Protein AF-A0A1X0XSH4-F1 (afdb_monomer_lite)

Foldseek 3Di:
DQPPDLVLLVVLVVQLVVLVVQLVVCVVVVVPVSNVVSVVVSVQSVLLNVLPQVLLNLLLVLLVVLLVVVVVVNPVSSLVSLVVSLVSLCSSLVSKDPLSVVLSVVLNVLSVVLNVCVPVPVVCNNVSSVVSSVSSSCCNVCVCVSCVPIRD

Structure (mmCIF, N/CA/C/O backbone):
data_AF-A0A1X0XSH4-F1
#
_entry.id   AF-A0A1X0XSH4-F1
#
loop_
_atom_site.group_PDB
_atom_site.id
_atom_site.type_symbol
_atom_site.label_atom_id
_atom_site.label_alt_id
_atom_site.label_comp_id
_atom_site.label_asym_id
_atom_site.label_entity_id
_atom_site.label_seq_id
_atom_site.pdbx_PDB_ins_code
_atom_site.Cartn_x
_atom_site.Cartn_y
_atom_site.Cartn_z
_atom_site.occupancy
_atom_site.B_iso_or_equiv
_atom_site.auth_seq_id
_atom_site.auth_comp_id
_atom_site.auth_asym_id
_atom_site.auth_atom_id
_atom_site.pdbx_PDB_model_num
ATOM 1 N N . MET A 1 1 ? -0.304 -17.503 -11.866 1.00 37.56 1 MET A N 1
ATOM 2 C CA . MET A 1 1 ? -1.182 -16.325 -11.721 1.00 37.56 1 MET A CA 1
ATOM 3 C C . MET A 1 1 ? -0.844 -15.682 -10.392 1.00 37.56 1 MET A C 1
ATOM 5 O O . MET A 1 1 ? -0.938 -16.365 -9.380 1.00 37.56 1 MET A O 1
ATOM 9 N N . GLU A 1 2 ? -0.364 -14.438 -10.384 1.00 45.72 2 GLU A N 1
ATOM 10 C CA . GLU A 1 2 ? -0.292 -13.669 -9.136 1.00 45.72 2 GLU A CA 1
ATOM 11 C C . G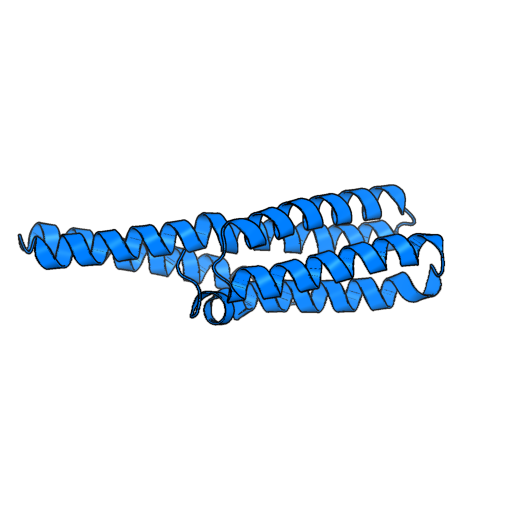LU A 1 2 ? -1.714 -13.558 -8.575 1.00 45.72 2 GLU A C 1
ATOM 13 O O . GLU A 1 2 ? -2.638 -13.209 -9.306 1.00 45.72 2 GLU A O 1
ATOM 18 N N . ASN A 1 3 ? -1.915 -13.917 -7.306 1.00 46.19 3 ASN A N 1
ATOM 19 C CA . ASN A 1 3 ? -3.219 -13.808 -6.655 1.00 46.19 3 ASN A CA 1
ATOM 20 C C . ASN A 1 3 ? -3.609 -12.327 -6.560 1.00 46.19 3 ASN A C 1
ATOM 22 O O . ASN A 1 3 ? -3.256 -11.667 -5.585 1.00 46.19 3 ASN A O 1
ATOM 26 N N . SER A 1 4 ? -4.352 -11.805 -7.539 1.00 56.12 4 SER A N 1
ATOM 27 C CA . SER A 1 4 ? -4.982 -10.466 -7.558 1.00 56.12 4 SER A CA 1
ATOM 28 C C . SER A 1 4 ? -6.120 -10.317 -6.542 1.00 56.12 4 SER A C 1
ATOM 30 O O . SER A 1 4 ? -7.068 -9.566 -6.740 1.00 56.12 4 SER A O 1
ATOM 32 N N . ASP A 1 5 ? -6.048 -11.081 -5.464 1.00 71.38 5 ASP A N 1
ATOM 33 C CA . ASP A 1 5 ? -7.034 -11.125 -4.413 1.00 71.38 5 ASP A CA 1
ATOM 34 C C . ASP A 1 5 ? -6.808 -9.943 -3.450 1.00 71.38 5 ASP A C 1
ATOM 36 O O . ASP A 1 5 ? -5.679 -9.677 -3.021 1.00 71.38 5 ASP A O 1
ATOM 40 N N . PHE A 1 6 ? -7.890 -9.232 -3.128 1.00 83.06 6 PHE A N 1
ATOM 41 C CA . PHE A 1 6 ? -7.938 -8.130 -2.164 1.00 83.06 6 PHE A CA 1
ATOM 42 C C . PHE A 1 6 ? -8.360 -8.596 -0.756 1.00 83.06 6 PHE A C 1
ATOM 44 O O . PHE A 1 6 ? -8.854 -7.796 0.038 1.00 83.06 6 PHE A O 1
ATOM 51 N N . ARG A 1 7 ? -8.169 -9.880 -0.421 1.00 85.56 7 ARG A N 1
ATOM 52 C CA . ARG A 1 7 ? -8.468 -10.500 0.885 1.00 85.56 7 ARG A CA 1
ATOM 53 C C . ARG A 1 7 ? -7.942 -9.662 2.037 1.00 85.56 7 ARG A C 1
ATOM 55 O O . ARG A 1 7 ? -8.704 -9.343 2.932 1.00 85.56 7 ARG A O 1
ATOM 62 N N . TYR A 1 8 ? -6.700 -9.189 1.947 1.00 84.88 8 TYR A N 1
ATOM 63 C CA . TYR A 1 8 ? -6.101 -8.335 2.976 1.00 84.88 8 TYR A CA 1
ATOM 64 C C . TYR A 1 8 ? -6.911 -7.050 3.247 1.00 84.88 8 TYR A C 1
ATOM 66 O O . TYR A 1 8 ? -6.972 -6.586 4.384 1.00 84.88 8 TYR A O 1
ATOM 74 N N . LEU A 1 9 ? -7.548 -6.470 2.221 1.00 88.06 9 LEU A N 1
ATOM 75 C CA . LEU A 1 9 ? -8.375 -5.270 2.351 1.00 88.06 9 LEU A CA 1
ATOM 76 C C . LEU A 1 9 ? -9.736 -5.612 2.964 1.00 88.06 9 LEU A C 1
ATOM 78 O O . LEU A 1 9 ? -10.222 -4.880 3.826 1.00 88.06 9 LEU A O 1
ATOM 82 N N . LYS A 1 10 ? -10.320 -6.747 2.561 1.00 88.81 10 LYS A N 1
ATOM 83 C CA . LYS A 1 10 ? -11.543 -7.281 3.170 1.00 88.81 10 LYS A CA 1
ATOM 84 C C . LYS A 1 10 ? -11.325 -7.579 4.656 1.00 88.81 10 LYS A C 1
ATOM 86 O O . LYS A 1 10 ? -12.104 -7.110 5.478 1.00 88.81 10 LYS A O 1
ATOM 91 N N . ASP A 1 11 ? -10.226 -8.240 5.002 1.00 89.50 11 ASP A N 1
ATOM 92 C CA . ASP A 1 11 ? -9.851 -8.562 6.380 1.00 89.50 11 ASP A CA 1
ATOM 93 C C . ASP A 1 11 ? -9.608 -7.285 7.205 1.00 89.50 11 ASP A C 1
ATOM 95 O O . ASP A 1 11 ? -10.013 -7.182 8.365 1.00 89.50 11 ASP A O 1
ATOM 99 N N . ALA A 1 12 ? -8.960 -6.264 6.628 1.00 88.44 12 ALA A N 1
ATOM 100 C CA . ALA A 1 12 ? -8.796 -4.963 7.277 1.00 88.44 12 ALA A CA 1
ATOM 101 C C . ALA A 1 12 ? -10.150 -4.288 7.563 1.00 88.44 12 ALA A C 1
ATOM 103 O O . ALA A 1 12 ? -10.381 -3.830 8.683 1.00 88.44 12 ALA A O 1
ATOM 104 N N . HIS A 1 13 ? -11.065 -4.289 6.591 1.00 91.62 13 HIS A N 1
ATOM 105 C CA . HIS A 1 13 ? -12.416 -3.755 6.754 1.00 91.62 13 HIS A CA 1
ATOM 106 C C . HIS A 1 13 ? -13.233 -4.527 7.806 1.00 91.62 13 HIS A C 1
ATOM 108 O O . HIS A 1 13 ? -13.857 -3.920 8.678 1.00 91.62 13 HIS A O 1
ATOM 114 N N . GLU A 1 14 ? -13.207 -5.861 7.777 1.00 93.00 14 GLU A N 1
ATOM 115 C CA . GLU A 1 14 ? -13.907 -6.706 8.755 1.00 93.00 14 GLU A CA 1
ATOM 116 C C . GLU A 1 14 ? -13.411 -6.462 10.184 1.00 93.00 14 GLU A C 1
ATOM 118 O O . GLU A 1 14 ? -14.212 -6.411 11.116 1.00 93.00 14 GLU A O 1
ATOM 123 N N . ARG A 1 15 ? -12.110 -6.215 10.368 1.00 90.12 15 ARG A N 1
ATOM 124 C CA . ARG A 1 15 ? -11.543 -5.869 11.680 1.00 90.12 15 ARG A CA 1
ATOM 125 C C . ARG A 1 15 ? -11.992 -4.507 12.186 1.00 90.12 15 ARG A C 1
ATOM 127 O O . ARG A 1 15 ? -12.299 -4.381 13.368 1.00 90.12 15 ARG A O 1
ATOM 134 N N . VAL A 1 16 ? -12.062 -3.504 11.309 1.00 92.94 16 VAL A N 1
ATOM 135 C CA . VAL A 1 16 ? -12.628 -2.192 11.658 1.00 92.94 16 VAL A CA 1
ATOM 136 C C . VAL A 1 16 ? -14.079 -2.349 12.114 1.00 92.94 16 VAL A C 1
ATOM 138 O O . VAL A 1 16 ? -14.449 -1.851 13.177 1.00 92.94 16 VAL A O 1
ATOM 141 N N . ARG A 1 17 ? -14.885 -3.099 11.352 1.00 93.88 17 ARG A N 1
ATOM 142 C CA . ARG A 1 17 ? -16.280 -3.382 11.701 1.00 93.88 17 ARG A CA 1
ATOM 143 C C . ARG A 1 17 ? -16.397 -4.099 13.048 1.00 93.88 17 ARG A C 1
ATOM 145 O O . ARG A 1 17 ? -17.208 -3.695 13.873 1.00 93.88 17 ARG A O 1
ATOM 152 N N . ALA A 1 18 ? -15.572 -5.114 13.294 1.00 93.31 18 ALA A N 1
ATOM 153 C CA . ALA A 1 18 ? -15.592 -5.867 14.545 1.00 93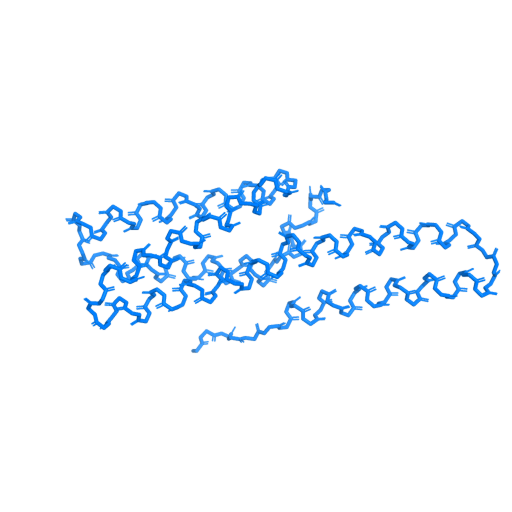.31 18 ALA A CA 1
ATOM 154 C C . ALA A 1 18 ? -15.262 -4.995 15.771 1.00 93.31 18 ALA A C 1
ATOM 156 O O . ALA A 1 18 ? -15.873 -5.168 16.824 1.00 93.31 18 ALA A O 1
ATOM 157 N N . GLU A 1 19 ? -14.323 -4.047 15.662 1.00 92.44 19 GLU A N 1
ATOM 158 C CA . GLU A 1 19 ? -14.038 -3.104 16.756 1.00 92.44 19 GLU A CA 1
ATOM 159 C C . GLU A 1 19 ? -15.177 -2.090 16.955 1.00 92.44 19 GLU A C 1
ATOM 161 O O . GLU A 1 19 ? -15.529 -1.790 18.096 1.00 92.44 19 GLU A O 1
ATOM 166 N N . LEU A 1 20 ? -15.828 -1.638 15.878 1.00 93.94 20 LEU A N 1
ATOM 167 C CA . LEU A 1 20 ? -17.000 -0.764 15.975 1.00 93.94 20 LEU A CA 1
ATOM 168 C C . LEU A 1 20 ? -18.188 -1.463 16.657 1.00 93.94 20 LEU A C 1
ATOM 170 O O . LEU A 1 20 ? -18.851 -0.869 17.506 1.00 93.94 20 LEU A O 1
ATOM 174 N N . GLU A 1 21 ? -18.429 -2.737 16.348 1.00 95.25 21 GLU A N 1
ATOM 175 C CA . GLU A 1 21 ? -19.456 -3.538 17.024 1.00 95.25 21 GLU A CA 1
ATOM 176 C C . GLU A 1 21 ? -19.163 -3.678 18.530 1.00 95.25 21 GLU A C 1
ATOM 178 O O . GLU A 1 21 ? -20.088 -3.656 19.343 1.00 95.25 21 GLU A O 1
ATOM 183 N N . LYS A 1 22 ? -17.886 -3.750 18.937 1.00 94.50 22 LYS A N 1
ATOM 184 C CA . LYS A 1 22 ? -17.505 -3.727 20.363 1.00 94.50 22 LYS A CA 1
ATOM 185 C C . LYS A 1 22 ? -17.812 -2.383 21.019 1.00 94.50 22 LYS A C 1
ATOM 187 O O . LYS A 1 22 ? -18.267 -2.376 22.158 1.00 94.50 22 LYS A O 1
ATOM 192 N N . VAL A 1 23 ? -17.604 -1.265 20.315 1.00 94.44 23 VAL A N 1
ATOM 193 C CA . VAL A 1 23 ? -18.003 0.068 20.806 1.00 94.44 23 VAL A CA 1
ATOM 194 C C . VAL A 1 23 ? -19.508 0.110 21.052 1.00 94.44 23 VAL A C 1
ATOM 196 O O . VAL A 1 23 ? -19.935 0.529 22.123 1.00 94.44 23 VAL A O 1
ATOM 199 N N . GLN A 1 24 ? -20.307 -0.355 20.090 1.00 94.69 24 GLN A N 1
ATOM 200 C CA . GLN A 1 24 ? -21.768 -0.354 20.200 1.00 94.69 24 GLN A CA 1
ATOM 201 C C . GLN A 1 24 ? -22.260 -1.186 21.388 1.00 94.69 24 GLN A C 1
ATOM 203 O O . GLN A 1 24 ? -23.101 -0.710 22.146 1.00 94.69 24 GLN A O 1
ATOM 208 N N . ARG A 1 25 ? -21.707 -2.391 21.585 1.00 95.94 25 ARG A N 1
ATOM 209 C CA . ARG A 1 25 ? -22.052 -3.245 22.734 1.00 95.94 25 ARG A CA 1
ATOM 210 C C . ARG A 1 25 ? -21.668 -2.594 24.060 1.00 95.94 25 ARG A C 1
ATOM 212 O O . ARG A 1 25 ? -22.515 -2.467 24.930 1.00 95.94 25 ARG A O 1
ATOM 219 N N . ALA A 1 26 ? -20.444 -2.081 24.176 1.00 94.94 26 ALA A N 1
ATOM 220 C CA . ALA A 1 26 ? -19.994 -1.425 25.403 1.00 94.94 26 ALA A CA 1
ATOM 221 C C . ALA A 1 26 ? -20.832 -0.183 25.760 1.00 94.94 26 ALA A C 1
ATOM 223 O O . ALA A 1 26 ? -21.090 0.071 26.932 1.00 94.94 26 ALA A O 1
ATOM 224 N N . LEU A 1 27 ? -21.292 0.580 24.761 1.00 93.69 27 LEU A N 1
ATOM 225 C CA . LEU A 1 27 ? -22.218 1.694 24.982 1.00 93.69 27 LEU A CA 1
ATOM 226 C C . LEU A 1 27 ? -23.606 1.217 25.431 1.00 93.69 27 LEU A C 1
ATOM 228 O O . LEU A 1 27 ? -24.188 1.839 26.317 1.00 93.69 27 LEU A O 1
ATOM 232 N N . ALA A 1 28 ? -24.123 0.132 24.845 1.00 96.06 28 ALA A N 1
ATOM 233 C CA . ALA A 1 28 ? -25.397 -0.467 25.252 1.00 96.06 28 ALA A CA 1
ATOM 234 C C . ALA A 1 28 ? -25.351 -0.978 26.702 1.00 96.06 28 ALA A C 1
ATOM 236 O O . ALA A 1 28 ? -26.303 -0.777 27.452 1.00 96.06 28 ALA A O 1
ATOM 237 N N . ASP A 1 29 ? -24.210 -1.535 27.110 1.00 96.50 29 ASP A N 1
ATOM 238 C CA . ASP A 1 29 ? -23.953 -2.026 28.468 1.00 96.50 29 ASP A CA 1
ATOM 239 C C . ASP A 1 29 ? -23.580 -0.901 29.457 1.00 96.50 29 ASP A C 1
ATOM 241 O O . ASP A 1 29 ? -23.299 -1.162 30.624 1.00 96.50 29 ASP A O 1
ATOM 245 N N . GLN A 1 30 ? -23.551 0.360 29.001 1.00 95.44 30 GLN A N 1
ATOM 246 C CA . GLN A 1 30 ? -23.112 1.542 29.760 1.00 95.44 30 GLN A CA 1
ATOM 247 C C . GLN A 1 30 ? -21.669 1.455 30.308 1.00 95.44 30 GLN A C 1
ATOM 249 O O . GLN A 1 30 ? -21.248 2.286 31.121 1.00 95.44 30 GLN A O 1
ATOM 254 N N . ASP A 1 31 ? -20.856 0.517 29.809 1.00 96.62 31 ASP A N 1
ATOM 255 C CA . ASP A 1 31 ? -19.438 0.391 30.142 1.00 96.62 31 ASP A CA 1
ATOM 256 C C . ASP A 1 31 ? -18.608 1.410 29.348 1.00 96.62 31 ASP A C 1
ATOM 258 O O . ASP A 1 31 ? -18.057 1.168 28.267 1.00 96.62 31 ASP A O 1
ATOM 262 N N . THR A 1 32 ? -18.497 2.602 29.929 1.00 93.81 32 THR A N 1
ATOM 263 C CA . THR A 1 32 ? -17.777 3.729 29.328 1.00 93.81 32 THR A CA 1
ATOM 264 C C . THR A 1 32 ? -16.276 3.450 29.170 1.00 93.81 32 THR A C 1
ATOM 266 O O . THR A 1 32 ? -15.644 3.976 28.246 1.00 93.81 32 THR A O 1
ATOM 269 N N . ALA A 1 33 ? -15.677 2.636 30.044 1.00 95.00 33 ALA A N 1
ATOM 270 C CA . ALA A 1 33 ? -14.254 2.315 29.973 1.00 95.00 33 ALA A CA 1
ATOM 271 C C . ALA A 1 33 ? -13.969 1.390 28.783 1.00 95.00 33 ALA A C 1
ATOM 273 O O . ALA A 1 33 ? -13.087 1.688 27.967 1.00 95.00 33 ALA A O 1
ATOM 274 N N . ALA A 1 34 ? -14.768 0.331 28.628 1.00 92.75 34 ALA A N 1
ATOM 275 C CA . ALA A 1 34 ? -14.692 -0.561 27.478 1.00 92.75 34 ALA A CA 1
ATOM 276 C C . ALA A 1 34 ? -15.002 0.177 26.167 1.00 92.75 34 ALA A C 1
ATOM 278 O O . ALA A 1 34 ? -14.264 0.017 25.190 1.00 92.75 34 ALA A O 1
ATOM 279 N N . ALA A 1 35 ? -16.012 1.056 26.154 1.00 93.50 35 ALA A N 1
ATOM 280 C CA . ALA A 1 35 ? -16.367 1.846 24.976 1.00 93.50 35 ALA A CA 1
ATOM 281 C C . ALA A 1 35 ? -15.211 2.751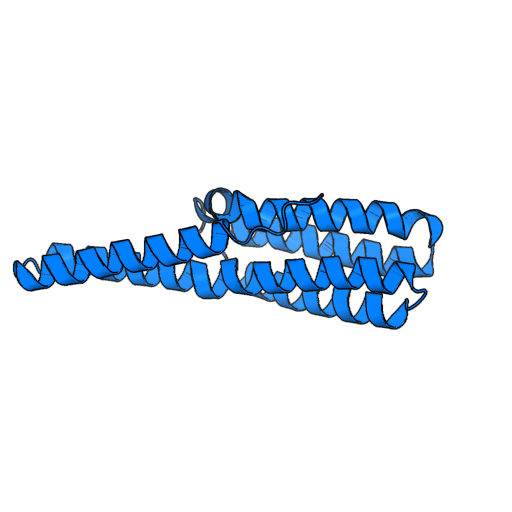 24.519 1.00 93.50 35 ALA A C 1
ATOM 283 O O . ALA A 1 35 ? -14.871 2.780 23.334 1.00 93.50 35 ALA A O 1
ATOM 284 N N . ARG A 1 36 ? -14.540 3.445 25.451 1.00 93.81 36 ARG A N 1
ATOM 285 C CA . ARG A 1 36 ? -13.365 4.283 25.141 1.00 93.81 36 ARG A CA 1
ATOM 286 C C . ARG A 1 36 ? -12.197 3.461 24.598 1.00 93.81 36 ARG A C 1
ATOM 288 O O . ARG A 1 36 ? -11.558 3.878 23.631 1.00 93.81 36 ARG A O 1
ATOM 295 N N . ALA A 1 37 ? -11.923 2.300 25.193 1.00 93.44 37 ALA A N 1
ATOM 296 C CA . ALA A 1 37 ? -10.855 1.414 24.739 1.00 93.44 37 ALA A CA 1
ATOM 297 C C . ALA A 1 37 ? -11.129 0.858 23.329 1.00 93.44 37 ALA A C 1
ATOM 299 O O . ALA A 1 37 ? -10.241 0.888 22.473 1.00 93.44 37 ALA A O 1
ATOM 300 N N . ALA A 1 38 ? -12.357 0.405 23.064 1.00 92.56 38 ALA A N 1
ATOM 301 C CA . ALA A 1 38 ? -12.779 -0.079 21.750 1.00 92.56 38 ALA A CA 1
ATOM 302 C C . ALA A 1 38 ? -12.773 1.042 20.697 1.00 92.56 38 ALA A C 1
ATOM 304 O O . ALA A 1 38 ? -12.332 0.830 19.567 1.00 92.56 38 ALA A O 1
ATOM 305 N N . LEU A 1 39 ? -13.170 2.265 21.066 1.00 93.94 39 LEU A N 1
ATOM 306 C CA . LEU A 1 39 ? -13.140 3.414 20.161 1.00 93.94 39 LEU A CA 1
ATOM 307 C C . LEU A 1 39 ? -11.706 3.781 19.774 1.00 93.94 39 LEU A C 1
ATOM 309 O O . LEU A 1 39 ? -11.435 4.047 18.604 1.00 93.94 39 LEU A O 1
ATOM 313 N N . LYS A 1 40 ? -10.770 3.752 20.731 1.00 93.88 40 LYS A N 1
ATOM 314 C CA . LYS A 1 40 ? -9.346 3.963 20.446 1.00 93.88 40 LYS A CA 1
ATOM 315 C C . LYS A 1 40 ? -8.829 2.938 19.431 1.00 93.88 40 LYS A C 1
ATOM 317 O O . LYS A 1 40 ? -8.270 3.338 18.415 1.00 93.88 40 LYS A O 1
ATOM 322 N N . LYS A 1 41 ? -9.093 1.646 19.652 1.00 92.12 41 LYS A N 1
ATOM 323 C CA . LYS A 1 41 ? -8.712 0.576 18.711 1.00 92.12 41 LYS A CA 1
ATOM 324 C C . LYS A 1 41 ? -9.362 0.750 17.341 1.00 92.12 41 LYS A C 1
ATOM 326 O O . LYS A 1 41 ? -8.699 0.586 16.325 1.00 92.12 41 LYS A O 1
ATOM 331 N N . THR A 1 42 ? -10.638 1.129 17.302 1.00 93.56 42 THR A N 1
ATOM 332 C CA . THR A 1 42 ? -11.360 1.408 16.051 1.00 93.56 42 THR A CA 1
ATOM 333 C C . THR A 1 42 ? -10.665 2.515 15.257 1.00 93.56 42 THR A C 1
ATOM 335 O O . THR A 1 42 ? -10.438 2.353 14.061 1.00 93.56 42 THR A O 1
ATOM 338 N N . ARG A 1 43 ? -10.257 3.609 15.918 1.00 93.12 43 ARG A N 1
ATOM 339 C CA . ARG A 1 43 ? -9.509 4.709 15.282 1.00 93.12 43 ARG A CA 1
ATOM 340 C C . ARG A 1 43 ? -8.157 4.249 14.737 1.00 93.12 43 ARG A C 1
ATOM 342 O O . ARG A 1 43 ? -7.844 4.571 13.598 1.00 93.12 43 ARG A O 1
ATOM 349 N N . GLU A 1 44 ? -7.403 3.462 15.503 1.00 91.50 44 GLU A N 1
ATOM 350 C CA . GLU A 1 44 ? -6.127 2.878 15.053 1.00 91.50 44 GLU A CA 1
ATOM 351 C C . GLU A 1 44 ? -6.329 1.974 13.819 1.00 91.50 44 GLU A C 1
ATOM 353 O O . GLU A 1 44 ? -5.574 2.045 12.850 1.00 91.50 44 GLU A O 1
ATOM 358 N N . LYS A 1 45 ? -7.387 1.149 13.798 1.00 91.44 45 LYS A N 1
ATOM 359 C CA . LYS A 1 45 ? -7.707 0.290 12.644 1.00 91.44 45 LYS A CA 1
ATOM 360 C C . LYS A 1 45 ? -8.163 1.075 11.417 1.00 91.44 45 LYS A C 1
ATOM 362 O O . LYS A 1 45 ? -7.772 0.724 10.305 1.00 91.44 45 LYS A O 1
ATOM 367 N N . PHE A 1 46 ? -8.931 2.147 11.599 1.00 92.81 46 PHE A N 1
ATOM 368 C CA . PHE A 1 46 ? -9.266 3.060 10.506 1.00 92.81 46 PHE A CA 1
ATOM 369 C C . PHE A 1 46 ? -8.021 3.747 9.941 1.00 92.81 46 PHE A C 1
ATOM 371 O O . PHE A 1 46 ? -7.855 3.766 8.724 1.00 92.81 46 PHE A O 1
ATOM 378 N N . ALA A 1 47 ? -7.115 4.225 10.799 1.00 91.56 47 ALA A N 1
ATOM 379 C CA . ALA A 1 47 ? -5.850 4.811 10.361 1.00 91.56 47 ALA A CA 1
ATOM 380 C C . ALA A 1 47 ? -5.014 3.802 9.556 1.00 91.56 47 ALA A C 1
ATOM 382 O O . ALA A 1 47 ? -4.526 4.130 8.479 1.00 91.56 47 ALA A O 1
ATOM 383 N N . GLN A 1 48 ? -4.924 2.543 10.003 1.00 91.88 48 GLN A N 1
ATOM 384 C CA . GLN A 1 48 ? -4.274 1.464 9.244 1.00 91.88 48 GLN A CA 1
ATOM 385 C C . GLN A 1 48 ? -4.916 1.247 7.862 1.00 91.88 48 GLN A C 1
ATOM 387 O O . GLN A 1 48 ? -4.212 1.072 6.866 1.00 91.88 48 GLN A O 1
ATOM 392 N N . LEU A 1 49 ? -6.247 1.262 7.777 1.00 92.38 49 LEU A N 1
ATOM 393 C CA . LEU A 1 49 ? -6.963 1.106 6.511 1.00 92.38 49 LEU A CA 1
ATOM 394 C C . LEU A 1 49 ? -6.671 2.266 5.545 1.00 92.38 49 LEU A C 1
ATOM 396 O O . LEU A 1 49 ? -6.317 2.030 4.389 1.00 92.38 49 LEU A O 1
ATOM 400 N N . GLU A 1 50 ? -6.789 3.499 6.032 1.00 92.69 50 GLU A N 1
ATOM 401 C CA . GLU A 1 50 ? -6.665 4.725 5.240 1.00 92.69 50 GLU A CA 1
ATOM 402 C C . GLU A 1 50 ? -5.219 5.039 4.843 1.00 92.69 50 GLU A C 1
ATOM 404 O O . GLU A 1 50 ? -4.954 5.410 3.702 1.00 92.69 50 GLU A O 1
ATOM 409 N N . GLN A 1 51 ? -4.274 4.880 5.768 1.00 92.44 51 GLN A N 1
ATOM 410 C CA . GLN A 1 51 ? -2.891 5.323 5.584 1.00 92.44 51 GLN A CA 1
ATOM 411 C C . GLN A 1 51 ? -1.989 4.228 5.009 1.00 92.44 51 GLN A C 1
ATOM 413 O O . GLN A 1 51 ? -0.954 4.537 4.422 1.00 92.44 51 GLN A O 1
ATOM 418 N N . TYR A 1 52 ? -2.375 2.953 5.142 1.00 94.06 52 TYR A N 1
ATOM 419 C CA . TYR A 1 52 ? -1.581 1.826 4.657 1.00 94.06 52 TYR 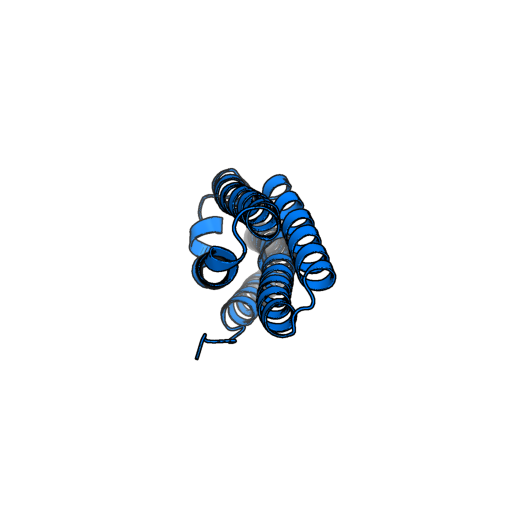A CA 1
ATOM 420 C C . TYR A 1 52 ? -2.313 1.000 3.598 1.00 94.06 52 TYR A C 1
ATOM 422 O O . TYR A 1 52 ? -1.882 0.969 2.447 1.00 94.06 52 TYR A O 1
ATOM 430 N N . TYR A 1 53 ? -3.414 0.327 3.944 1.00 93.62 53 TYR A N 1
ATOM 431 C CA . TYR A 1 53 ? -3.996 -0.697 3.065 1.00 93.62 53 TYR A CA 1
ATOM 432 C C . TYR A 1 53 ? -4.576 -0.146 1.759 1.00 93.62 53 TYR A C 1
ATOM 434 O O . TYR A 1 53 ? -4.350 -0.736 0.697 1.00 93.62 53 TYR A O 1
ATOM 442 N N . LEU A 1 54 ? -5.298 0.976 1.812 1.00 93.69 54 LEU A N 1
ATOM 443 C CA . LEU A 1 54 ? -5.838 1.616 0.611 1.00 93.69 54 LEU A CA 1
ATOM 444 C C . LEU A 1 54 ? -4.708 2.146 -0.300 1.00 93.69 54 LEU A C 1
ATOM 446 O O . LEU A 1 54 ? -4.642 1.708 -1.453 1.00 93.69 54 LEU A O 1
ATOM 450 N N . PRO A 1 55 ? -3.747 2.963 0.185 1.00 95.00 55 PRO A N 1
ATOM 451 C CA . PRO A 1 55 ? -2.609 3.402 -0.621 1.00 95.00 55 PRO A CA 1
ATOM 452 C C . PRO A 1 55 ? -1.754 2.254 -1.168 1.00 95.00 55 PRO A C 1
ATOM 454 O O . PRO A 1 55 ? -1.356 2.292 -2.329 1.00 95.00 55 PRO A O 1
ATOM 457 N N . MET A 1 56 ? -1.497 1.202 -0.381 1.00 95.06 56 MET A N 1
ATOM 458 C CA . MET A 1 56 ? -0.739 0.033 -0.850 1.00 95.06 56 MET A CA 1
ATOM 459 C C . MET A 1 56 ? -1.451 -0.709 -1.982 1.00 95.06 56 MET A C 1
ATOM 461 O O . MET A 1 56 ? -0.794 -1.249 -2.873 1.00 95.06 56 MET A O 1
ATOM 465 N N . THR A 1 57 ? -2.784 -0.711 -1.978 1.00 94.44 57 THR A N 1
ATOM 466 C CA . THR A 1 57 ? -3.583 -1.278 -3.069 1.00 94.44 57 THR A CA 1
ATOM 467 C C . THR A 1 57 ? -3.415 -0.468 -4.356 1.00 94.44 57 THR A C 1
ATOM 469 O O . THR A 1 57 ? -3.192 -1.048 -5.418 1.00 94.44 57 THR A O 1
ATOM 472 N N . GLU A 1 58 ? -3.433 0.866 -4.266 1.00 96.00 58 GLU A N 1
ATOM 473 C CA . GLU A 1 58 ? -3.162 1.747 -5.412 1.00 96.00 58 GLU A CA 1
ATOM 474 C C . GLU A 1 58 ? -1.726 1.561 -5.930 1.00 96.00 58 GLU A C 1
ATOM 476 O O . GLU A 1 58 ? -1.518 1.407 -7.134 1.00 96.00 58 GLU A O 1
ATOM 481 N N . VAL A 1 59 ? -0.734 1.491 -5.034 1.00 97.31 59 VAL A N 1
ATOM 482 C CA . VAL A 1 59 ? 0.668 1.209 -5.391 1.00 97.31 59 VAL A CA 1
ATOM 483 C C . VAL A 1 59 ? 0.779 -0.108 -6.155 1.00 97.31 59 VAL A C 1
ATOM 485 O O . VAL A 1 59 ? 1.411 -0.152 -7.208 1.00 97.31 59 VAL A O 1
ATOM 488 N N . ARG A 1 60 ? 0.134 -1.172 -5.669 1.00 95.25 60 ARG A N 1
ATOM 489 C CA . ARG A 1 60 ? 0.125 -2.481 -6.330 1.00 95.25 60 ARG A CA 1
ATOM 490 C C . ARG A 1 60 ? -0.436 -2.410 -7.747 1.00 95.25 60 ARG A C 1
ATOM 492 O O . ARG A 1 60 ? 0.198 -2.930 -8.664 1.00 95.25 60 ARG A O 1
ATOM 499 N N . GLN A 1 61 ? -1.568 -1.735 -7.936 1.00 95.62 61 GLN A N 1
ATOM 500 C CA . GLN A 1 61 ? -2.148 -1.559 -9.267 1.00 95.62 61 GLN A CA 1
ATOM 501 C C . GLN A 1 61 ? -1.222 -0.755 -10.188 1.00 95.62 61 GLN A C 1
ATOM 503 O O . GLN A 1 61 ? -1.039 -1.117 -11.347 1.00 95.62 61 GLN A O 1
ATOM 508 N N . LEU A 1 62 ? -0.595 0.309 -9.676 1.00 97.94 62 LEU A N 1
ATOM 509 C CA . LEU A 1 62 ? 0.336 1.133 -10.450 1.00 97.94 62 LEU A CA 1
ATOM 510 C C . LEU A 1 62 ? 1.562 0.348 -10.921 1.00 97.94 62 LEU A C 1
ATOM 512 O O . LEU A 1 62 ? 1.991 0.554 -12.054 1.00 97.94 62 LEU A O 1
ATOM 516 N N . ILE A 1 63 ? 2.115 -0.540 -10.086 1.00 97.44 63 ILE A N 1
ATOM 517 C CA . ILE A 1 63 ? 3.248 -1.394 -10.471 1.00 97.44 63 ILE A CA 1
ATOM 518 C C . ILE A 1 63 ? 2.833 -2.427 -11.521 1.00 97.44 63 ILE A C 1
ATOM 520 O O . ILE A 1 63 ? 3.524 -2.565 -12.527 1.00 97.44 63 ILE A O 1
ATOM 524 N N . TYR A 1 64 ? 1.690 -3.093 -11.338 1.00 94.69 64 TYR A N 1
ATOM 525 C CA . TYR A 1 64 ? 1.166 -4.036 -12.332 1.00 94.69 64 TYR A CA 1
ATOM 526 C C . TYR A 1 64 ? 0.916 -3.356 -13.685 1.00 94.69 64 TYR A C 1
ATOM 528 O O . TYR A 1 64 ? 1.324 -3.839 -14.740 1.00 94.69 64 TYR A O 1
ATOM 536 N N . ASP A 1 65 ? 0.289 -2.181 -13.662 1.00 96.69 65 ASP A N 1
ATOM 537 C CA . ASP A 1 65 ? 0.071 -1.404 -14.870 1.00 96.69 65 ASP A CA 1
ATOM 538 C C . ASP A 1 65 ? 1.389 -0.939 -15.506 1.00 96.69 65 ASP A C 1
ATOM 540 O O . ASP A 1 65 ? 1.470 -0.864 -16.730 1.00 96.69 65 ASP A O 1
ATOM 544 N N . ALA A 1 66 ? 2.395 -0.573 -14.699 1.00 97.38 66 ALA A N 1
ATOM 545 C CA . ALA A 1 66 ? 3.706 -0.148 -15.186 1.00 97.38 66 ALA A CA 1
ATOM 546 C C . ALA A 1 66 ? 4.397 -1.277 -15.957 1.00 97.38 66 ALA A C 1
ATOM 548 O O . ALA A 1 66 ? 4.922 -1.025 -17.043 1.00 97.38 66 ALA A O 1
ATOM 549 N N . ASP A 1 67 ? 4.333 -2.501 -15.428 1.00 96.06 67 ASP A N 1
ATOM 550 C CA . ASP A 1 67 ? 4.820 -3.713 -16.086 1.00 96.06 67 ASP A CA 1
ATOM 551 C C . ASP A 1 67 ? 4.093 -3.955 -17.414 1.00 96.06 67 ASP A C 1
ATOM 553 O O . ASP A 1 67 ? 4.714 -4.017 -18.477 1.00 96.06 67 ASP A O 1
ATOM 557 N N . ARG A 1 68 ? 2.755 -3.943 -17.395 1.00 96.00 68 ARG A N 1
ATOM 558 C CA . ARG A 1 68 ? 1.944 -4.134 -18.603 1.00 96.00 68 ARG A CA 1
ATOM 559 C C . ARG A 1 68 ? 2.270 -3.119 -19.698 1.00 96.00 68 ARG A C 1
ATOM 561 O O . ARG A 1 68 ? 2.441 -3.507 -20.851 1.00 96.00 68 ARG A O 1
ATOM 568 N N . VAL A 1 69 ? 2.326 -1.824 -19.377 1.00 96.56 69 VAL A N 1
ATOM 569 C CA . VAL A 1 69 ? 2.603 -0.794 -20.396 1.00 96.56 69 VAL A CA 1
ATOM 570 C C . VAL A 1 69 ? 4.068 -0.787 -20.835 1.00 96.56 69 VAL A C 1
ATOM 572 O O . VAL A 1 69 ? 4.349 -0.389 -21.966 1.00 96.56 69 VAL A O 1
ATOM 575 N N . TYR A 1 70 ? 4.985 -1.297 -20.005 1.00 96.19 70 TYR A N 1
ATOM 576 C CA . TYR A 1 70 ? 6.381 -1.491 -20.396 1.00 96.19 70 TYR A CA 1
ATOM 577 C C . TYR A 1 70 ? 6.497 -2.506 -21.537 1.00 96.19 70 TYR A C 1
ATOM 579 O O . TYR A 1 70 ? 7.101 -2.201 -22.564 1.00 96.19 70 TYR A O 1
ATOM 587 N N . TYR A 1 71 ? 5.827 -3.659 -21.423 1.00 95.25 71 TYR A N 1
ATOM 588 C CA . TYR A 1 71 ? 5.793 -4.670 -22.490 1.00 95.25 71 TYR A CA 1
ATOM 589 C C . TYR A 1 71 ? 5.084 -4.208 -23.772 1.00 95.25 71 TYR A C 1
ATOM 591 O O . TYR A 1 71 ? 5.253 -4.821 -24.822 1.00 95.25 71 TYR A O 1
ATOM 599 N N . LEU A 1 72 ? 4.330 -3.107 -23.718 1.00 95.94 72 LEU A N 1
ATOM 600 C CA . LEU A 1 72 ? 3.753 -2.448 -24.895 1.00 95.94 72 LEU A CA 1
ATOM 601 C C . LEU A 1 72 ? 4.697 -1.404 -25.523 1.00 95.94 72 LEU A C 1
ATOM 603 O O . LEU A 1 72 ? 4.271 -0.640 -26.388 1.00 95.94 72 LEU A O 1
ATOM 607 N N . GLY A 1 73 ? 5.951 -1.318 -25.067 1.00 95.56 73 GLY A N 1
ATOM 608 C CA . GLY A 1 73 ? 6.940 -0.352 -25.551 1.00 95.56 73 GLY A CA 1
ATOM 609 C C . GLY A 1 73 ? 6.706 1.085 -25.071 1.00 95.56 73 GLY A C 1
ATOM 610 O O . GLY A 1 73 ? 7.342 2.014 -25.566 1.00 95.56 73 GLY A O 1
ATOM 611 N N . ARG A 1 74 ? 5.807 1.309 -24.102 1.00 96.50 74 ARG A N 1
ATOM 612 C CA . ARG A 1 74 ? 5.417 2.653 -23.639 1.00 96.50 74 ARG A CA 1
ATOM 613 C C . ARG A 1 74 ? 6.241 3.111 -22.436 1.00 96.50 74 ARG A C 1
ATOM 615 O O . ARG A 1 74 ? 5.703 3.393 -21.365 1.00 96.50 74 ARG A O 1
ATOM 622 N N . ALA A 1 75 ? 7.554 3.236 -22.625 1.00 93.75 75 ALA A N 1
ATOM 623 C CA . ALA A 1 75 ? 8.505 3.536 -21.547 1.00 93.75 75 ALA A CA 1
ATOM 624 C C . ALA A 1 75 ? 8.162 4.811 -20.742 1.00 93.75 75 ALA A C 1
ATOM 626 O O . ALA A 1 75 ? 8.259 4.818 -19.514 1.00 93.75 75 ALA A O 1
ATOM 627 N N . THR A 1 76 ? 7.692 5.879 -21.397 1.00 95.75 76 THR A N 1
ATOM 628 C CA . THR A 1 76 ? 7.287 7.119 -20.706 1.00 95.75 76 THR A CA 1
ATOM 629 C C . THR A 1 76 ? 6.071 6.907 -19.794 1.00 95.75 76 THR A C 1
ATOM 631 O O . THR A 1 76 ? 6.025 7.454 -18.689 1.00 95.75 76 THR A O 1
ATOM 634 N N . GLU A 1 77 ? 5.096 6.088 -20.209 1.00 97.75 77 GLU A N 1
ATOM 635 C CA . GLU A 1 77 ? 3.927 5.751 -19.383 1.00 97.75 77 GLU A CA 1
ATOM 636 C C . GLU A 1 77 ? 4.320 4.867 -18.194 1.00 97.75 77 GLU A C 1
ATOM 638 O O . GLU A 1 77 ? 3.869 5.125 -17.073 1.00 97.75 77 GLU A O 1
ATOM 643 N N . THR A 1 78 ? 5.211 3.891 -18.406 1.00 97.69 78 THR A N 1
ATOM 644 C CA . THR A 1 78 ? 5.807 3.081 -17.332 1.00 97.69 78 THR A CA 1
ATOM 645 C C . THR A 1 78 ? 6.449 3.983 -16.282 1.00 97.69 78 THR A C 1
ATOM 647 O O . THR A 1 78 ? 6.091 3.915 -15.106 1.00 97.69 78 THR A O 1
ATOM 650 N N . ALA A 1 79 ? 7.326 4.903 -16.698 1.00 97.81 79 ALA A N 1
ATOM 651 C CA . ALA A 1 79 ? 8.009 5.814 -15.783 1.00 97.81 79 ALA A CA 1
ATOM 652 C C . ALA A 1 79 ? 7.030 6.713 -15.007 1.00 97.81 79 ALA A C 1
ATOM 654 O O . ALA A 1 79 ? 7.216 6.955 -13.814 1.00 97.81 79 ALA A O 1
ATOM 655 N N . LYS A 1 80 ? 5.951 7.187 -15.648 1.00 98.44 80 LYS A N 1
ATOM 656 C CA . LYS A 1 80 ? 4.903 7.978 -14.980 1.00 98.44 80 LYS A CA 1
ATOM 657 C C . LYS A 1 80 ? 4.213 7.182 -13.868 1.00 98.44 80 LYS A C 1
ATOM 659 O O . LYS A 1 80 ? 4.026 7.712 -12.771 1.00 98.44 80 LYS A O 1
ATOM 664 N N . LYS A 1 81 ? 3.858 5.921 -14.130 1.00 98.44 81 LYS A N 1
ATOM 665 C CA . LYS A 1 81 ? 3.224 5.032 -13.143 1.00 98.44 81 LYS A CA 1
ATOM 666 C C . LYS A 1 81 ? 4.165 4.709 -11.982 1.00 98.44 81 LYS A C 1
ATOM 668 O O . LYS A 1 81 ? 3.762 4.850 -10.830 1.00 98.44 81 LYS A O 1
ATOM 673 N N . LEU A 1 82 ? 5.428 4.397 -12.276 1.00 98.44 82 LEU A N 1
ATOM 674 C CA . LEU A 1 82 ? 6.465 4.160 -11.266 1.00 98.44 82 LEU A CA 1
ATOM 675 C C . LEU A 1 82 ? 6.675 5.378 -10.355 1.00 98.44 82 LEU A C 1
ATOM 677 O O . LEU A 1 82 ? 6.662 5.247 -9.133 1.00 98.44 82 LEU A O 1
ATOM 681 N N . ARG A 1 83 ? 6.776 6.590 -10.918 1.00 98.50 83 ARG A N 1
ATOM 682 C CA . ARG A 1 83 ? 6.898 7.826 -10.122 1.00 98.50 83 ARG A CA 1
ATOM 683 C C . ARG A 1 83 ? 5.679 8.070 -9.238 1.00 98.50 83 ARG A C 1
ATOM 685 O O . ARG A 1 83 ? 5.833 8.474 -8.088 1.00 98.50 83 ARG A O 1
ATOM 692 N N . ARG A 1 84 ? 4.471 7.798 -9.742 1.00 98.44 84 ARG A N 1
ATOM 693 C CA . ARG A 1 84 ? 3.247 7.912 -8.939 1.00 98.44 84 ARG A CA 1
ATOM 694 C C . ARG A 1 84 ? 3.241 6.910 -7.781 1.00 98.44 84 ARG A C 1
ATOM 696 O O . ARG A 1 84 ? 2.936 7.307 -6.658 1.00 98.44 84 ARG A O 1
ATOM 703 N N . ALA A 1 85 ? 3.625 5.659 -8.036 1.00 98.44 85 ALA A N 1
ATOM 704 C CA . ALA A 1 85 ? 3.768 4.637 -7.001 1.00 98.44 85 ALA A CA 1
ATOM 705 C C . ALA A 1 85 ? 4.790 5.062 -5.935 1.00 98.44 85 ALA A C 1
ATOM 707 O O . ALA A 1 85 ? 4.500 4.983 -4.743 1.00 98.44 85 ALA A O 1
ATOM 708 N N . LYS A 1 86 ? 5.937 5.618 -6.353 1.00 98.38 86 LYS A N 1
ATOM 709 C CA . LYS A 1 86 ? 6.938 6.201 -5.449 1.00 98.38 86 LYS A CA 1
ATOM 710 C C . LYS A 1 86 ? 6.343 7.295 -4.560 1.00 98.38 86 LYS A C 1
ATOM 712 O O . LYS A 1 86 ? 6.531 7.244 -3.352 1.00 98.38 86 LYS A O 1
ATOM 717 N N . THR A 1 87 ? 5.588 8.248 -5.116 1.00 98.00 87 THR A N 1
ATOM 718 C CA . THR A 1 87 ? 4.945 9.310 -4.316 1.00 98.00 87 THR A CA 1
ATOM 719 C C . THR A 1 87 ? 4.030 8.747 -3.229 1.00 98.00 87 THR A C 1
ATOM 721 O O . THR A 1 87 ? 4.040 9.246 -2.105 1.00 98.00 87 THR A O 1
ATOM 724 N N . LEU A 1 88 ? 3.242 7.716 -3.540 1.00 97.31 88 LEU A N 1
ATOM 725 C CA . LEU A 1 88 ? 2.373 7.071 -2.554 1.00 97.31 88 LEU A CA 1
ATOM 726 C C . LEU A 1 88 ? 3.188 6.348 -1.479 1.00 97.31 88 LEU A C 1
ATOM 728 O O . LEU A 1 88 ? 2.921 6.537 -0.298 1.00 97.31 88 LEU A O 1
ATOM 732 N N . LEU A 1 89 ? 4.224 5.598 -1.864 1.00 97.00 89 LEU A N 1
ATOM 733 C CA . LEU A 1 89 ? 5.118 4.926 -0.916 1.00 97.00 89 LEU A CA 1
ATOM 734 C C . LEU A 1 89 ? 5.822 5.910 0.023 1.00 97.00 89 LEU A C 1
ATOM 736 O O . LEU A 1 89 ? 5.917 5.638 1.215 1.00 97.00 89 LEU A O 1
ATOM 740 N N . THR A 1 90 ? 6.252 7.073 -0.471 1.00 96.31 90 THR A N 1
ATOM 741 C CA . THR A 1 90 ? 6.822 8.133 0.375 1.00 96.31 90 THR A CA 1
ATOM 742 C C . THR A 1 90 ? 5.804 8.674 1.385 1.00 96.31 90 THR A C 1
ATOM 744 O O . THR A 1 90 ? 6.159 8.964 2.523 1.00 96.31 90 THR A O 1
ATOM 747 N N . ARG A 1 91 ? 4.521 8.778 1.022 1.00 94.25 91 ARG A N 1
ATOM 748 C CA . ARG A 1 91 ? 3.468 9.174 1.977 1.00 94.25 91 ARG A CA 1
ATOM 749 C C . ARG A 1 91 ? 3.213 8.088 3.021 1.00 94.25 91 ARG A C 1
ATOM 751 O O . ARG A 1 91 ? 3.099 8.391 4.207 1.00 94.25 91 ARG A O 1
ATOM 758 N N . ILE A 1 92 ? 3.180 6.824 2.597 1.00 93.94 92 ILE A N 1
ATOM 759 C CA . ILE A 1 92 ? 3.062 5.669 3.499 1.00 93.94 92 ILE A CA 1
ATOM 760 C C . ILE A 1 92 ? 4.238 5.653 4.484 1.00 93.94 92 ILE A C 1
ATOM 762 O O . ILE A 1 92 ? 4.042 5.430 5.675 1.00 93.94 92 ILE A O 1
ATOM 766 N N . SER A 1 93 ? 5.458 5.958 4.028 1.00 93.25 93 SER A N 1
ATOM 767 C CA . SER A 1 93 ? 6.635 5.971 4.903 1.00 93.25 93 SER A CA 1
ATOM 768 C C . SER A 1 93 ? 6.654 7.115 5.919 1.00 93.25 93 SER A C 1
ATOM 770 O O . SER A 1 93 ? 7.361 7.015 6.916 1.00 93.25 93 SER A O 1
ATOM 772 N N . GLN A 1 94 ? 5.943 8.212 5.646 1.00 90.00 94 GLN A N 1
ATOM 773 C CA . GLN A 1 94 ? 5.850 9.381 6.531 1.00 90.00 94 GLN A CA 1
ATOM 774 C C . GLN A 1 94 ? 4.753 9.242 7.586 1.00 90.00 94 GLN A C 1
ATOM 776 O O . GLN A 1 94 ? 4.845 9.842 8.651 1.00 90.00 94 GLN A O 1
ATOM 781 N N . THR A 1 95 ? 3.703 8.492 7.264 1.00 85.12 95 THR A N 1
ATOM 782 C CA . THR A 1 95 ? 2.565 8.257 8.161 1.00 85.12 95 THR A CA 1
ATOM 783 C C . THR A 1 95 ? 2.797 7.031 9.034 1.00 85.12 95 THR A C 1
ATOM 785 O O . THR A 1 95 ? 2.420 7.031 10.197 1.00 85.12 95 THR A O 1
ATOM 788 N N . GLY A 1 96 ? 3.491 6.024 8.500 1.00 70.44 96 GLY A N 1
ATOM 789 C CA . GLY A 1 96 ? 3.908 4.813 9.191 1.00 70.44 96 GLY A CA 1
ATOM 790 C C . GLY A 1 96 ? 4.917 5.015 10.317 1.00 70.44 96 GLY A C 1
ATOM 791 O O . GLY A 1 96 ? 5.899 5.737 10.162 1.00 70.44 96 GLY A O 1
ATOM 792 N N . GLY A 1 97 ? 4.752 4.259 11.408 1.00 80.50 97 GLY A N 1
ATOM 793 C CA . GLY A 1 97 ? 5.843 3.995 12.351 1.00 80.50 97 GLY A CA 1
ATOM 794 C C . GLY A 1 97 ? 7.069 3.359 11.669 1.00 80.50 97 GLY A C 1
ATOM 795 O O . GLY A 1 97 ? 7.017 2.952 10.505 1.00 80.50 97 GLY A O 1
ATOM 796 N N . GLU A 1 98 ? 8.184 3.249 12.398 1.00 85.50 98 GLU A N 1
ATOM 797 C CA . GLU A 1 98 ? 9.491 2.831 11.854 1.00 85.50 98 GLU A CA 1
ATOM 798 C C . GLU A 1 98 ? 9.440 1.583 10.938 1.00 85.50 98 GLU A C 1
ATOM 800 O O . GLU A 1 98 ? 9.999 1.648 9.837 1.00 85.50 98 GLU A O 1
ATOM 805 N N . PRO A 1 99 ? 8.745 0.477 11.285 1.00 86.06 99 PRO A N 1
ATOM 806 C CA . PRO A 1 99 ? 8.706 -0.704 10.420 1.00 86.06 99 PRO A CA 1
ATOM 807 C C . PRO A 1 99 ? 8.048 -0.449 9.057 1.00 86.06 99 PRO A C 1
ATOM 809 O O . PRO A 1 99 ? 8.553 -0.914 8.030 1.00 86.06 99 PRO A O 1
ATOM 812 N N . VAL A 1 100 ? 6.949 0.314 9.027 1.00 88.50 100 VAL A N 1
ATOM 813 C CA . VAL A 1 100 ? 6.284 0.728 7.780 1.00 88.50 100 VAL A CA 1
ATOM 814 C C . VAL A 1 100 ? 7.205 1.641 6.979 1.00 88.50 100 VAL A C 1
ATOM 816 O O . VAL A 1 100 ? 7.378 1.427 5.777 1.00 88.50 100 VAL A O 1
ATOM 819 N N . SER A 1 101 ? 7.830 2.616 7.643 1.00 90.88 101 SER A N 1
ATOM 820 C CA . SER A 1 101 ? 8.737 3.571 7.008 1.00 90.88 101 SER A CA 1
ATOM 821 C C . SER A 1 101 ? 9.906 2.875 6.317 1.00 90.88 101 SER A C 1
ATOM 823 O O . SER A 1 101 ? 10.114 3.040 5.114 1.00 90.88 101 SER A O 1
ATOM 825 N N . SER A 1 102 ? 10.600 1.993 7.040 1.00 90.94 102 SER A N 1
ATOM 826 C CA . SER A 1 102 ? 11.724 1.213 6.516 1.00 90.94 102 SER A CA 1
ATOM 827 C C . SER A 1 102 ? 11.312 0.327 5.337 1.00 90.94 102 SER A C 1
ATOM 829 O O . SER A 1 102 ? 12.012 0.263 4.323 1.00 90.94 102 SER A O 1
ATOM 831 N N . ALA A 1 103 ? 10.159 -0.343 5.431 1.00 92.62 103 ALA A N 1
ATOM 832 C CA . ALA A 1 103 ? 9.662 -1.193 4.354 1.00 92.62 103 ALA A CA 1
ATOM 833 C C . ALA A 1 103 ? 9.329 -0.387 3.088 1.00 92.62 103 ALA A C 1
ATOM 835 O O . ALA A 1 103 ? 9.733 -0.784 1.995 1.00 92.62 103 ALA A O 1
ATOM 836 N N . ALA A 1 104 ? 8.637 0.744 3.231 1.00 94.75 104 ALA A N 1
ATOM 837 C CA . ALA A 1 104 ? 8.251 1.595 2.111 1.00 94.75 104 ALA A CA 1
ATOM 838 C C . ALA A 1 104 ? 9.460 2.279 1.453 1.00 94.75 104 ALA A C 1
ATOM 840 O O . ALA A 1 104 ? 9.567 2.265 0.226 1.00 94.75 104 ALA A O 1
ATOM 841 N N . LEU A 1 105 ? 10.415 2.793 2.237 1.00 95.44 105 LEU A N 1
ATOM 842 C CA . LEU A 1 105 ? 11.629 3.427 1.709 1.00 95.44 105 LEU A CA 1
ATOM 843 C C . LEU A 1 105 ? 12.501 2.453 0.911 1.00 95.44 105 LEU A C 1
ATOM 845 O O . LEU A 1 105 ? 13.022 2.826 -0.137 1.00 95.44 105 LEU A O 1
ATOM 849 N N . LYS A 1 106 ? 12.600 1.184 1.332 1.00 95.94 106 LYS A N 1
ATOM 850 C CA . LYS A 1 106 ? 13.290 0.152 0.536 1.00 95.94 106 LYS A CA 1
ATOM 851 C C . LYS A 1 106 ? 12.686 0.013 -0.860 1.00 95.94 106 LYS A C 1
ATOM 853 O O . LYS A 1 106 ? 13.420 -0.129 -1.830 1.00 95.94 106 LYS A O 1
ATOM 858 N N . VAL A 1 107 ? 11.360 0.081 -0.979 1.00 97.06 107 VAL A N 1
ATOM 859 C CA . VAL A 1 107 ? 10.700 -0.002 -2.287 1.00 97.06 107 VAL A CA 1
ATOM 860 C C . VAL A 1 107 ? 10.850 1.287 -3.092 1.00 97.06 107 VAL A C 1
ATOM 862 O O . VAL A 1 107 ? 10.999 1.225 -4.309 1.00 97.06 107 VAL A O 1
ATOM 865 N N . VAL A 1 108 ? 10.871 2.448 -2.434 1.00 97.88 108 VAL A N 1
ATOM 866 C CA . VAL A 1 108 ? 11.196 3.721 -3.096 1.00 97.88 108 VAL A CA 1
ATOM 867 C C . VAL A 1 108 ? 12.556 3.636 -3.792 1.00 97.88 108 VAL A C 1
ATOM 869 O O . VAL A 1 108 ? 12.642 3.973 -4.970 1.00 97.88 108 VAL A O 1
ATOM 872 N N . VAL A 1 109 ? 13.576 3.105 -3.109 1.00 97.81 109 VAL A N 1
ATOM 873 C CA . VAL A 1 109 ? 14.911 2.893 -3.693 1.00 97.81 109 VAL A CA 1
ATOM 874 C C . VAL A 1 109 ? 14.849 1.939 -4.890 1.00 97.81 109 VAL A C 1
ATOM 876 O O . VAL A 1 109 ? 15.390 2.251 -5.946 1.00 97.81 109 VAL A O 1
ATOM 879 N N . MET A 1 110 ? 14.113 0.824 -4.787 1.00 98.06 110 MET A N 1
ATOM 880 C CA . MET A 1 110 ? 13.934 -0.102 -5.917 1.00 98.06 110 MET A CA 1
ATOM 881 C C . MET A 1 110 ? 13.291 0.566 -7.143 1.00 98.06 110 MET A C 1
ATOM 883 O O . MET A 1 110 ? 13.640 0.233 -8.276 1.00 98.06 110 MET A O 1
ATOM 887 N N . ILE A 1 111 ? 12.345 1.490 -6.939 1.00 98.25 111 ILE A N 1
ATOM 888 C CA . ILE A 1 111 ? 11.728 2.250 -8.034 1.00 98.25 111 ILE A CA 1
ATOM 889 C C . ILE A 1 111 ? 12.741 3.199 -8.680 1.00 98.25 111 ILE A C 1
ATOM 891 O O . ILE A 1 111 ? 12.766 3.296 -9.906 1.00 98.25 111 ILE A O 1
ATOM 895 N N . ASP A 1 112 ? 13.567 3.880 -7.888 1.00 98.06 112 ASP A N 1
ATOM 896 C CA . ASP A 1 112 ? 14.597 4.782 -8.413 1.00 98.06 112 ASP A CA 1
ATOM 897 C C . ASP A 1 112 ? 15.618 4.025 -9.263 1.00 98.06 112 ASP A C 1
ATOM 899 O O . ASP A 1 112 ? 15.831 4.369 -10.426 1.00 98.06 112 ASP A O 1
ATOM 903 N N . GLU A 1 113 ? 16.129 2.906 -8.750 1.00 97.44 113 GLU A N 1
ATOM 904 C CA . GLU A 1 113 ? 17.031 2.036 -9.503 1.00 97.44 113 GLU A CA 1
ATOM 905 C C . GLU A 1 113 ? 16.394 1.504 -10.795 1.00 97.44 113 GLU A C 1
ATOM 907 O O . GLU A 1 113 ? 17.074 1.323 -11.808 1.00 97.44 113 GLU A O 1
ATOM 912 N N . LEU A 1 114 ? 15.095 1.192 -10.774 1.00 97.19 114 LEU A N 1
ATOM 913 C CA . LEU A 1 114 ? 14.371 0.728 -11.954 1.00 97.19 114 LEU A CA 1
ATOM 914 C C . LEU A 1 114 ? 14.261 1.832 -13.010 1.00 97.19 114 LEU A C 1
ATOM 916 O O . LEU A 1 114 ? 14.504 1.569 -14.186 1.00 97.19 114 LEU A O 1
ATOM 920 N N . LEU A 1 115 ? 13.934 3.058 -12.597 1.00 97.25 115 LEU A N 1
ATOM 921 C CA . LEU A 1 115 ? 13.863 4.214 -13.492 1.00 97.25 115 LEU A CA 1
ATOM 922 C C . LEU A 1 115 ? 15.215 4.498 -14.159 1.00 97.25 115 LEU A C 1
ATOM 924 O O . LEU A 1 115 ? 15.247 4.782 -15.355 1.00 97.25 115 LEU A O 1
ATOM 928 N N . GLU A 1 116 ? 16.321 4.368 -13.426 1.00 96.56 116 GLU A N 1
ATOM 929 C CA . GLU A 1 116 ? 17.677 4.478 -13.982 1.00 96.56 116 GLU A CA 1
ATOM 930 C C . GLU A 1 116 ? 17.986 3.334 -14.962 1.00 96.56 116 GLU A C 1
ATOM 932 O O . GLU A 1 116 ? 18.484 3.559 -16.068 1.00 96.56 116 GLU A O 1
ATOM 937 N N . THR A 1 117 ? 17.612 2.101 -14.601 1.00 96.12 117 THR A N 1
ATOM 938 C CA . THR A 1 117 ? 17.817 0.902 -15.438 1.00 96.12 117 THR A CA 1
ATOM 939 C C . THR A 1 117 ? 17.082 1.012 -16.776 1.00 96.12 117 THR A C 1
ATOM 941 O O . THR A 1 117 ? 17.599 0.565 -17.795 1.00 96.12 117 THR A O 1
ATOM 944 N N . MET A 1 118 ? 15.905 1.646 -16.805 1.00 95.12 118 MET A N 1
ATOM 945 C CA . MET A 1 118 ? 15.157 1.882 -18.046 1.00 95.12 118 MET A CA 1
ATOM 946 C C . MET A 1 118 ? 15.913 2.737 -19.069 1.00 95.12 118 MET A C 1
ATOM 948 O O . MET A 1 118 ? 15.610 2.640 -20.257 1.00 95.12 118 MET A O 1
ATOM 952 N N . VAL A 1 119 ? 16.870 3.556 -18.627 1.00 92.25 119 VAL A N 1
ATOM 953 C CA . VAL A 1 119 ? 17.701 4.394 -19.501 1.00 92.25 119 VAL A CA 1
ATOM 954 C C . VAL A 1 119 ? 19.016 3.693 -19.844 1.00 92.25 119 VAL A C 1
ATOM 956 O O . VAL A 1 119 ? 19.404 3.676 -21.008 1.00 92.25 119 VAL A O 1
ATOM 959 N N . GLY A 1 120 ? 19.697 3.120 -18.846 1.00 88.62 120 GLY A N 1
ATOM 960 C CA . GLY A 1 120 ? 21.052 2.581 -19.013 1.00 88.62 120 GLY A CA 1
ATOM 961 C C . GLY A 1 120 ? 21.126 1.119 -19.462 1.00 88.62 120 GLY A C 1
ATOM 962 O O . GLY A 1 120 ? 21.977 0.771 -20.274 1.00 88.62 120 GLY A O 1
ATOM 963 N N . GLU A 1 121 ? 20.239 0.255 -18.959 1.00 92.31 121 GLU A N 1
ATOM 964 C CA . GLU A 1 121 ? 20.290 -1.198 -19.188 1.00 92.31 121 GLU A CA 1
ATOM 965 C C . GLU A 1 121 ? 18.880 -1.793 -19.421 1.00 92.31 121 GLU A C 1
ATOM 967 O O . GLU A 1 121 ? 18.389 -2.586 -18.605 1.00 92.31 121 GLU A O 1
ATOM 972 N N . PRO A 1 122 ? 18.199 -1.458 -20.540 1.00 88.19 122 PRO A N 1
ATOM 973 C CA . PRO A 1 122 ? 16.796 -1.828 -20.764 1.00 88.19 122 PRO A CA 1
ATOM 974 C C . PRO A 1 122 ? 16.516 -3.336 -20.694 1.00 88.19 122 PRO A C 1
ATOM 976 O O . PRO A 1 122 ? 15.433 -3.749 -20.289 1.00 88.19 122 PRO A O 1
ATOM 979 N N . THR A 1 123 ? 17.500 -4.177 -21.021 1.00 93.19 123 THR A N 1
ATOM 980 C CA . THR A 1 123 ? 17.387 -5.645 -20.982 1.00 93.19 123 THR A CA 1
ATOM 981 C C . THR A 1 123 ? 17.153 -6.207 -19.575 1.00 93.19 123 THR A C 1
ATOM 983 O O . THR A 1 123 ? 16.643 -7.317 -19.443 1.00 93.19 123 THR A O 1
ATOM 986 N N . ARG A 1 124 ? 17.474 -5.455 -18.511 1.00 94.62 124 ARG A N 1
ATOM 987 C CA . ARG A 1 124 ? 17.274 -5.871 -17.107 1.00 94.62 124 ARG A CA 1
ATOM 988 C C . ARG A 1 124 ? 15.958 -5.395 -16.501 1.00 94.62 124 ARG A C 1
ATOM 990 O O . ARG A 1 124 ? 15.596 -5.840 -15.409 1.00 94.62 124 ARG A O 1
ATOM 997 N N . VAL A 1 125 ? 15.245 -4.504 -17.187 1.00 94.75 125 VAL A N 1
ATOM 998 C CA . VAL A 1 125 ? 13.988 -3.919 -16.704 1.00 94.75 125 VAL A CA 1
ATOM 999 C C . VAL A 1 125 ? 12.920 -4.981 -16.411 1.00 94.75 125 VAL A C 1
ATOM 1001 O O . VAL A 1 125 ? 12.358 -4.910 -15.319 1.00 94.75 125 VAL A O 1
ATOM 1004 N N . PRO A 1 126 ? 12.684 -6.005 -17.264 1.00 94.88 126 PRO A N 1
ATOM 1005 C CA . PRO A 1 126 ? 11.713 -7.066 -16.973 1.00 94.88 126 PRO A CA 1
ATOM 1006 C C . PRO A 1 126 ? 11.934 -7.751 -15.620 1.00 94.88 126 PRO A C 1
ATOM 1008 O O . PRO A 1 126 ? 11.014 -7.890 -14.814 1.00 94.88 126 PRO A O 1
ATOM 1011 N N . THR A 1 127 ? 13.178 -8.137 -15.329 1.00 95.56 127 THR A N 1
ATOM 1012 C CA . THR A 1 127 ? 13.521 -8.815 -14.074 1.00 95.56 127 THR A CA 1
ATOM 1013 C C . THR A 1 127 ? 13.329 -7.890 -12.876 1.00 95.56 127 THR A C 1
ATOM 1015 O O . THR A 1 127 ? 12.779 -8.311 -11.861 1.00 95.56 127 THR A O 1
ATOM 1018 N N . LYS A 1 128 ? 13.735 -6.618 -12.982 1.00 96.62 128 LYS A N 1
ATOM 1019 C CA . LYS A 1 128 ? 13.552 -5.646 -11.895 1.00 96.62 128 LYS A CA 1
ATOM 1020 C C . LYS A 1 128 ? 12.076 -5.305 -11.649 1.00 96.62 128 LYS A C 1
ATOM 1022 O O . LYS A 1 128 ? 11.684 -5.194 -10.489 1.00 96.62 128 LYS A O 1
ATOM 1027 N N . LEU A 1 129 ? 11.260 -5.190 -12.701 1.00 95.69 129 LEU A N 1
ATOM 1028 C CA . LEU A 1 129 ? 9.805 -5.016 -12.593 1.00 95.69 129 LEU A CA 1
ATOM 1029 C C . LEU A 1 129 ? 9.158 -6.188 -11.857 1.00 95.69 129 LEU A C 1
ATOM 1031 O O . LEU A 1 129 ? 8.390 -5.967 -10.923 1.00 95.69 129 LEU A O 1
ATOM 1035 N N . LYS A 1 130 ? 9.531 -7.422 -12.213 1.00 94.94 130 LYS A N 1
ATOM 1036 C CA . LYS A 1 130 ? 9.049 -8.626 -11.531 1.00 94.94 130 LYS A CA 1
ATOM 1037 C C . LYS A 1 130 ? 9.389 -8.608 -10.037 1.00 94.94 130 LYS A C 1
ATOM 1039 O O . LYS A 1 130 ? 8.493 -8.746 -9.209 1.00 94.94 130 LYS A O 1
ATOM 1044 N N . THR A 1 131 ? 10.652 -8.365 -9.680 1.00 95.94 131 THR A N 1
ATOM 1045 C CA . THR A 1 131 ? 11.086 -8.293 -8.271 1.00 95.94 131 THR A CA 1
ATOM 1046 C C . THR A 1 131 ? 10.346 -7.196 -7.498 1.00 95.94 131 THR A C 1
ATOM 1048 O O . THR A 1 131 ? 9.968 -7.383 -6.339 1.00 95.94 131 THR A O 1
ATOM 1051 N N . LEU A 1 132 ? 10.115 -6.042 -8.131 1.00 96.62 132 LEU A N 1
ATOM 1052 C CA . LEU A 1 132 ? 9.341 -4.947 -7.549 1.00 96.62 132 LEU A CA 1
ATOM 1053 C C . LEU A 1 132 ? 7.874 -5.347 -7.313 1.00 96.62 132 LEU A C 1
ATOM 1055 O O . LEU A 1 132 ? 7.344 -5.102 -6.227 1.00 96.62 132 LEU A O 1
ATOM 1059 N N . GLY A 1 133 ? 7.240 -5.992 -8.296 1.00 95.56 133 GLY A N 1
ATOM 1060 C CA . GLY A 1 133 ? 5.875 -6.516 -8.199 1.00 95.56 133 GLY A CA 1
ATOM 1061 C C . GLY A 1 133 ? 5.715 -7.509 -7.049 1.00 95.56 133 GLY A C 1
ATOM 1062 O O . GLY A 1 133 ? 4.853 -7.323 -6.186 1.00 95.56 133 GLY A O 1
ATOM 1063 N N . GLU A 1 134 ? 6.615 -8.490 -6.955 1.00 94.44 134 GLU A N 1
ATOM 1064 C CA . GLU A 1 134 ? 6.640 -9.482 -5.873 1.00 94.44 134 GLU A CA 1
ATOM 1065 C C . GLU A 1 134 ? 6.774 -8.817 -4.495 1.00 94.44 134 GLU A C 1
ATOM 1067 O O . GLU A 1 134 ? 6.058 -9.166 -3.549 1.00 94.44 134 GLU A O 1
ATOM 1072 N N . LYS A 1 135 ? 7.654 -7.813 -4.375 1.00 94.81 135 LYS A N 1
ATOM 1073 C CA . LYS A 1 135 ? 7.871 -7.085 -3.121 1.00 94.81 135 LYS A CA 1
ATOM 1074 C C . LYS A 1 135 ? 6.634 -6.302 -2.683 1.00 94.81 135 LYS A C 1
ATOM 1076 O O . LYS A 1 135 ? 6.269 -6.356 -1.507 1.00 94.81 135 LYS A O 1
ATOM 1081 N N . ILE A 1 136 ? 5.985 -5.598 -3.609 1.00 94.81 136 ILE A N 1
ATOM 1082 C CA . ILE A 1 136 ? 4.756 -4.845 -3.335 1.00 94.81 136 ILE A CA 1
ATOM 1083 C C . ILE A 1 136 ? 3.605 -5.777 -2.971 1.00 94.81 136 ILE A C 1
ATOM 1085 O O . ILE A 1 136 ? 2.891 -5.518 -2.000 1.00 94.81 136 ILE A O 1
ATOM 1089 N N . ASN A 1 137 ? 3.455 -6.885 -3.694 1.00 92.38 137 ASN A N 1
ATOM 1090 C CA . ASN A 1 137 ? 2.442 -7.884 -3.387 1.00 92.38 137 ASN A CA 1
ATOM 1091 C C . ASN A 1 137 ? 2.641 -8.463 -1.977 1.00 92.38 137 ASN A C 1
ATOM 1093 O O . ASN A 1 137 ? 1.688 -8.583 -1.208 1.00 92.38 137 ASN A O 1
ATOM 1097 N N . LEU A 1 138 ? 3.893 -8.743 -1.598 1.00 91.94 138 LEU A N 1
ATOM 1098 C CA . LEU A 1 138 ? 4.225 -9.193 -0.250 1.00 91.94 138 LEU A CA 1
ATOM 1099 C C . LEU A 1 138 ? 3.857 -8.150 0.811 1.00 91.94 138 LEU A C 1
ATOM 1101 O O . LEU A 1 138 ? 3.312 -8.525 1.844 1.00 91.94 138 LEU A O 1
ATOM 1105 N N . MET A 1 139 ? 4.138 -6.866 0.571 1.00 92.31 139 MET A N 1
ATOM 1106 C CA . MET A 1 139 ? 3.768 -5.793 1.500 1.00 92.31 139 MET A CA 1
ATOM 1107 C C . MET A 1 139 ? 2.250 -5.679 1.666 1.00 92.31 139 MET A C 1
ATOM 1109 O O . MET A 1 139 ? 1.779 -5.564 2.791 1.00 92.31 139 MET A O 1
ATOM 1113 N N . ALA A 1 140 ? 1.482 -5.784 0.581 1.00 90.44 140 ALA A N 1
ATOM 1114 C CA . ALA A 1 140 ? 0.023 -5.753 0.651 1.00 90.44 140 ALA A CA 1
ATOM 1115 C C . ALA A 1 140 ? -0.540 -6.941 1.458 1.00 90.44 140 ALA A C 1
ATOM 1117 O O . ALA A 1 140 ? -1.328 -6.748 2.383 1.00 90.44 140 ALA A O 1
ATOM 1118 N N . ILE A 1 141 ? -0.087 -8.165 1.161 1.00 88.94 141 ILE A N 1
ATOM 1119 C CA . ILE A 1 141 ? -0.574 -9.394 1.811 1.00 88.94 141 ILE A CA 1
ATOM 1120 C C . ILE A 1 141 ? -0.117 -9.482 3.272 1.00 88.94 141 ILE A C 1
ATOM 1122 O O . ILE A 1 141 ? -0.889 -9.874 4.142 1.00 88.94 141 ILE A O 1
ATOM 1126 N N . LYS A 1 142 ? 1.136 -9.119 3.563 1.00 87.25 142 LYS A N 1
ATOM 1127 C CA . LYS A 1 142 ? 1.727 -9.184 4.910 1.00 87.25 142 LYS A CA 1
ATOM 1128 C C . LYS A 1 142 ? 1.641 -7.856 5.663 1.00 87.25 142 LYS A C 1
ATOM 1130 O O . LYS A 1 142 ? 2.434 -7.629 6.578 1.00 87.25 142 LYS A O 1
ATOM 1135 N N . GLY A 1 143 ? 0.679 -7.001 5.311 1.00 85.25 143 GLY A N 1
ATOM 1136 C CA . GLY A 1 143 ? 0.505 -5.686 5.927 1.00 85.25 143 GLY A CA 1
ATOM 1137 C C . GLY A 1 143 ? 0.425 -5.749 7.452 1.00 85.25 143 GLY A C 1
ATOM 1138 O O . GLY A 1 143 ? 1.068 -4.956 8.127 1.00 85.25 143 GLY A O 1
ATOM 1139 N N . ASP A 1 144 ? -0.240 -6.765 8.006 1.00 82.88 144 ASP A N 1
ATOM 1140 C CA . ASP A 1 144 ? -0.359 -6.937 9.460 1.00 82.88 144 ASP A CA 1
ATOM 1141 C C . ASP A 1 144 ? 0.984 -7.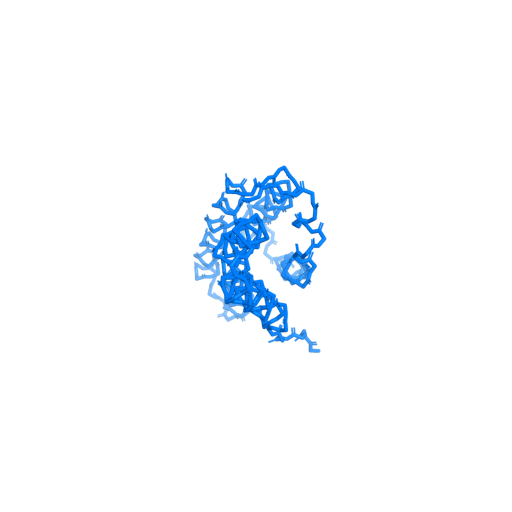116 10.163 1.00 82.88 144 ASP A C 1
ATOM 1143 O O . ASP A 1 144 ? 1.188 -6.575 11.244 1.00 82.88 144 ASP A O 1
ATOM 1147 N N . LEU A 1 145 ? 1.917 -7.847 9.549 1.00 83.88 145 LEU A N 1
ATOM 1148 C CA . LEU A 1 145 ? 3.245 -8.063 10.123 1.00 83.88 145 LEU A CA 1
ATOM 1149 C C . LEU A 1 145 ? 4.068 -6.774 10.108 1.00 83.88 145 LEU A C 1
ATOM 1151 O O . LEU A 1 145 ? 4.833 -6.518 11.032 1.00 83.88 145 LEU A O 1
ATOM 1155 N N . ILE A 1 146 ? 3.889 -5.951 9.075 1.00 84.12 146 ILE A N 1
ATOM 1156 C CA . ILE A 1 146 ? 4.549 -4.646 8.959 1.00 84.12 146 ILE A CA 1
ATOM 1157 C C . ILE A 1 146 ? 3.931 -3.654 9.962 1.00 84.12 146 ILE A C 1
ATOM 1159 O O . ILE A 1 146 ? 4.633 -2.854 10.582 1.00 84.12 146 ILE A O 1
ATOM 1163 N N . LEU A 1 147 ? 2.618 -3.741 10.175 1.00 83.69 147 LEU A N 1
ATOM 1164 C CA . LEU A 1 147 ? 1.878 -2.893 11.104 1.00 83.69 147 LEU A CA 1
ATOM 1165 C C . LEU A 1 147 ? 2.024 -3.318 12.573 1.00 83.69 147 LEU A C 1
ATOM 1167 O O . LEU A 1 147 ? 1.878 -2.470 13.446 1.00 83.69 147 LEU A O 1
ATOM 1171 N N . ALA A 1 148 ? 2.358 -4.579 12.870 1.00 79.44 148 ALA A N 1
ATOM 1172 C CA . ALA A 1 148 ?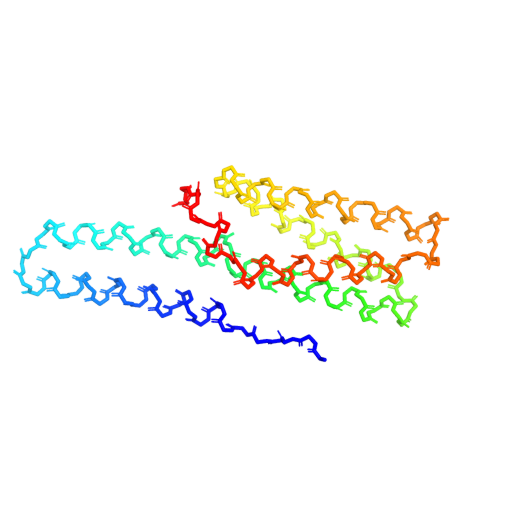 2.459 -5.106 14.238 1.00 79.44 148 ALA A CA 1
ATOM 1173 C C . ALA A 1 148 ? 3.486 -4.374 15.126 1.00 79.44 148 ALA A C 1
ATOM 1175 O O . ALA A 1 148 ? 3.358 -4.394 16.347 1.00 79.44 148 ALA A O 1
ATOM 1176 N N . GLY A 1 149 ? 4.478 -3.706 14.528 1.00 63.78 149 GLY A N 1
ATOM 1177 C CA . GLY A 1 149 ? 5.449 -2.860 15.234 1.00 63.78 149 GLY A CA 1
ATOM 1178 C C . GLY A 1 149 ? 5.235 -1.353 15.050 1.00 63.78 149 GLY A C 1
ATOM 1179 O O . GLY A 1 149 ? 6.068 -0.566 15.490 1.00 63.78 149 GLY A O 1
ATOM 1180 N N . SER A 1 150 ? 4.159 -0.936 14.379 1.00 66.62 150 SER A N 1
ATOM 1181 C CA . SER A 1 150 ? 3.913 0.465 14.030 1.00 66.62 150 SER A CA 1
ATOM 1182 C C . SER A 1 150 ? 2.768 1.039 14.860 1.00 66.62 150 SER A C 1
ATOM 1184 O O . SER A 1 150 ? 1.668 0.491 14.877 1.00 66.62 150 SER A O 1
ATOM 1186 N N . LYS A 1 151 ? 3.008 2.174 15.523 1.00 61.03 151 LYS A N 1
ATOM 1187 C CA . LYS A 1 151 ? 1.930 3.012 16.060 1.00 61.03 151 LYS A CA 1
ATOM 1188 C C . LYS A 1 151 ? 1.481 3.947 14.939 1.00 61.03 151 LYS A C 1
ATOM 1190 O O . LYS A 1 151 ? 2.236 4.847 14.583 1.00 61.03 151 LYS A O 1
ATOM 1195 N N . LEU A 1 152 ? 0.320 3.653 14.360 1.00 58.03 152 LEU A N 1
ATOM 1196 C CA . LEU A 1 152 ? -0.426 4.539 13.462 1.00 58.03 152 LEU A CA 1
ATOM 1197 C C . LEU A 1 152 ? -1.550 5.210 14.251 1.00 58.03 152 LEU A C 1
ATOM 1199 O O . LEU A 1 152 ? -2.188 4.484 15.049 1.00 58.03 152 LEU A O 1
#

Radius of gyration: 18.51 Å; chains: 1; bounding box: 46×26×56 Å

Organism: NCBI:txid1969733

Secondary structure (DSSP, 8-state):
------HHHHHHHHHHHHHHHHHHHHHHTT-HHHHHHHHHHHHHHHHHIIIIIHHHHHHHHHHHHHHHHHHTT-HHHHHHHHHHHHHHHHHHHHHS-HHHHHHHHHHHHHHHHHHHHHHH-GGGHHHHHHHHHHHHHHHHHTHHHHHTT---

Sequence (152 aa):
MENSDFRYLKDAHERVRAELEKVQRALADQDTAAARAALKKTREKFAQLEQYYLPMTEVRQLIYDADRVYYLGRATETAKKLRRAKTLLTRISQTGGEPVSSAALKVVVMIDELLETMVGEPTRVPTKLKTLGEKINLMAIKGDLILAGSKL

pLDDT: mean 91.16, std 10.08, range [37.56, 98.5]